Protein AF-A0A972J6G9-F1 (afdb_monomer_lite)

Radius of gyration: 13.71 Å; chains: 1; bounding box: 37×27×34 Å

Foldseek 3Di:
DAEEEEEFQCVLVDPQRQVQVVVVVVVCCVVPVPYDYAYEYCPWDDRDPDTYHHDDLVCVLVHLYYEYGDDDDLPVCQPPPVCVRVCVVVVNDRPDGRSCSVPVCVPDPHDDYYYD

Secondary structure (DSSP, 8-state):
-EEEEEEE-GGG--HHHHHHHHHHHHHHHHH-TTEEEEEEESS-EEETTEEEEEP-GGGGGG-SEEEE---S-HHHHIIIIIHHHHHHHHTT--SS-TTHHHHGGGGS--S-EEE-

Structure (mmCIF, N/CA/C/O backbone):
data_AF-A0A972J6G9-F1
#
_entry.id   AF-A0A972J6G9-F1
#
loop_
_atom_site.group_PDB
_atom_site.id
_atom_site.type_symbol
_atom_site.label_atom_id
_atom_site.label_alt_id
_atom_site.label_comp_id
_atom_site.label_asym_id
_atom_site.label_entity_id
_atom_site.label_seq_id
_atom_site.pdbx_PDB_ins_code
_atom_site.Cartn_x
_atom_site.Cartn_y
_atom_site.Cartn_z
_atom_site.occupancy
_atom_site.B_iso_or_equiv
_atom_site.auth_seq_id
_atom_site.auth_comp_id
_atom_site.auth_asym_id
_atom_site.auth_atom_id
_atom_site.pdbx_PDB_model_num
ATOM 1 N N . MET A 1 1 ? -6.745 3.297 18.775 1.00 74.62 1 MET A N 1
ATOM 2 C CA . MET A 1 1 ? -7.275 3.689 17.451 1.00 74.62 1 MET A CA 1
ATOM 3 C C . MET A 1 1 ? -6.933 2.557 16.510 1.00 74.62 1 MET A C 1
ATOM 5 O O . MET A 1 1 ? -5.810 2.083 16.617 1.00 74.62 1 MET A O 1
ATOM 9 N N . LYS A 1 2 ? -7.883 2.068 15.708 1.00 88.94 2 LYS A N 1
ATOM 10 C CA . LYS A 1 2 ? -7.623 0.909 14.849 1.00 88.94 2 LYS A CA 1
ATOM 11 C C . LYS A 1 2 ? -6.922 1.355 13.564 1.00 88.94 2 LYS A C 1
ATOM 13 O O . LYS A 1 2 ? -7.259 2.423 13.055 1.00 88.94 2 LYS A O 1
ATOM 18 N N . LYS A 1 3 ? -5.954 0.591 13.067 1.00 94.25 3 LYS A N 1
ATOM 19 C CA . LYS A 1 3 ? -5.125 0.939 11.906 1.00 94.25 3 LYS A CA 1
ATOM 20 C C . LYS A 1 3 ? -5.176 -0.160 10.849 1.00 94.25 3 LYS A C 1
ATOM 22 O O . LYS A 1 3 ? -4.968 -1.330 11.159 1.00 94.25 3 LYS A O 1
ATOM 27 N N . LEU A 1 4 ? -5.408 0.226 9.602 1.00 94.44 4 LEU A N 1
ATOM 28 C CA . LEU A 1 4 ? -5.341 -0.642 8.433 1.00 94.44 4 LEU A CA 1
ATOM 29 C C . LEU A 1 4 ? -4.228 -0.143 7.512 1.00 94.44 4 LEU A C 1
ATOM 31 O O . LEU A 1 4 ? -4.232 1.023 7.126 1.00 94.44 4 LEU A O 1
ATOM 35 N N . ALA A 1 5 ? -3.289 -1.023 7.177 1.00 95.00 5 ALA A N 1
ATOM 36 C CA . ALA A 1 5 ? -2.319 -0.763 6.126 1.00 95.00 5 ALA A CA 1
ATOM 37 C C . ALA A 1 5 ? -2.869 -1.278 4.808 1.00 95.00 5 ALA A C 1
ATOM 39 O O . ALA A 1 5 ? -3.397 -2.390 4.720 1.00 95.00 5 ALA A O 1
ATOM 40 N N . MET A 1 6 ? -2.693 -0.470 3.783 1.00 92.88 6 MET A N 1
ATOM 41 C CA . MET A 1 6 ? -3.027 -0.813 2.426 1.00 92.88 6 MET A CA 1
ATOM 42 C C . MET A 1 6 ? -1.768 -0.749 1.575 1.00 92.88 6 MET A C 1
ATOM 44 O O . MET A 1 6 ? -1.166 0.307 1.425 1.00 92.88 6 MET A O 1
ATOM 48 N N . LEU A 1 7 ? -1.387 -1.884 1.018 1.00 91.88 7 LEU A N 1
ATOM 49 C CA . LEU A 1 7 ? -0.234 -2.048 0.153 1.00 91.88 7 LEU A CA 1
ATOM 50 C C . LEU A 1 7 ? -0.660 -1.858 -1.306 1.00 91.88 7 LEU A C 1
ATOM 52 O O . LEU A 1 7 ? -1.742 -2.312 -1.696 1.00 91.88 7 LEU A O 1
ATOM 56 N N . THR A 1 8 ? 0.160 -1.170 -2.099 1.00 89.44 8 THR A N 1
ATOM 57 C CA . THR A 1 8 ? -0.154 -0.852 -3.498 1.00 89.44 8 THR A CA 1
ATOM 58 C C . THR A 1 8 ? 1.088 -0.596 -4.363 1.00 89.44 8 THR A C 1
ATOM 60 O O . THR A 1 8 ? 2.139 -0.213 -3.857 1.00 89.44 8 THR A O 1
ATOM 63 N N . PHE A 1 9 ? 0.923 -0.737 -5.681 1.00 87.62 9 PHE A N 1
ATOM 64 C CA . PHE A 1 9 ? 1.860 -0.323 -6.731 1.00 87.62 9 PHE A CA 1
ATOM 65 C C . PHE A 1 9 ? 1.510 1.039 -7.364 1.00 87.62 9 PHE A C 1
ATOM 67 O O . PHE A 1 9 ? 1.937 1.351 -8.473 1.00 87.62 9 PHE A O 1
ATOM 74 N N . ALA A 1 10 ? 0.719 1.874 -6.682 1.00 89.12 10 ALA A N 1
ATOM 75 C CA . ALA A 1 10 ? 0.290 3.183 -7.190 1.00 89.12 10 ALA A CA 1
ATOM 76 C C . ALA A 1 10 ? 1.446 4.136 -7.546 1.00 89.12 10 ALA A C 1
ATOM 78 O O . ALA A 1 10 ? 1.246 5.113 -8.266 1.00 89.12 10 ALA A O 1
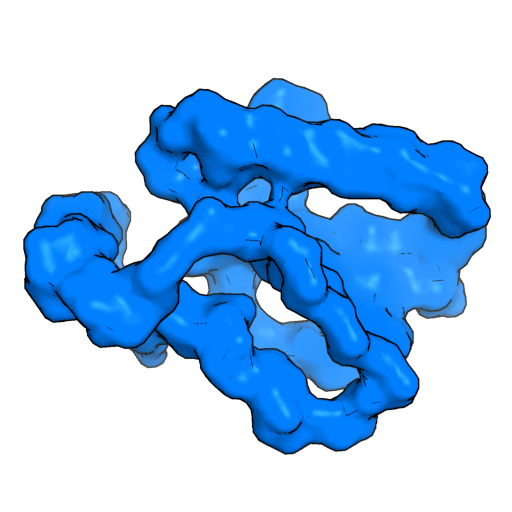ATOM 79 N N . ASP A 1 11 ? 2.655 3.860 -7.060 1.00 89.50 11 ASP A N 1
ATOM 80 C CA . ASP A 1 11 ? 3.869 4.605 -7.372 1.00 89.50 11 ASP A CA 1
ATOM 81 C C . ASP A 1 11 ? 4.412 4.355 -8.790 1.00 89.50 11 ASP A C 1
ATOM 83 O O . ASP A 1 11 ? 5.268 5.110 -9.247 1.00 89.50 11 ASP A O 1
ATOM 87 N N . ILE A 1 12 ? 3.890 3.352 -9.506 1.00 85.06 12 ILE A N 1
ATOM 88 C CA . ILE A 1 12 ? 4.199 3.073 -10.921 1.00 85.06 12 ILE A CA 1
ATOM 89 C C . ILE A 1 12 ? 3.467 4.044 -11.875 1.00 85.06 12 ILE A C 1
ATOM 91 O O . ILE A 1 12 ? 3.791 4.107 -13.060 1.00 85.06 12 ILE A O 1
ATOM 95 N N . ASP A 1 13 ? 2.507 4.832 -11.371 1.00 80.06 13 ASP A N 1
ATOM 96 C CA . ASP A 1 13 ? 1.710 5.803 -12.146 1.00 80.06 13 ASP A CA 1
ATOM 97 C C . ASP A 1 13 ? 0.953 5.172 -13.336 1.00 80.06 13 ASP A C 1
ATOM 99 O O . ASP A 1 13 ? 0.783 5.753 -14.410 1.00 80.06 13 ASP A O 1
ATOM 103 N N . ASN A 1 14 ? 0.474 3.937 -13.152 1.00 84.19 14 ASN A N 1
ATOM 104 C CA . ASN A 1 14 ? -0.491 3.316 -14.052 1.00 84.19 14 ASN A CA 1
ATOM 105 C C . ASN A 1 14 ? -1.925 3.626 -13.593 1.00 84.19 14 ASN A C 1
ATOM 107 O O . ASN A 1 14 ? -2.219 3.694 -12.398 1.00 84.19 14 ASN A O 1
ATOM 111 N N . TYR A 1 15 ? -2.852 3.778 -14.542 1.00 84.19 15 TYR A N 1
ATOM 112 C CA . TYR A 1 15 ? -4.251 4.070 -14.224 1.00 84.19 15 TYR A CA 1
ATOM 113 C C . TYR A 1 15 ? -4.892 3.014 -13.312 1.00 84.19 15 TYR A C 1
ATOM 115 O O . TYR A 1 15 ? -5.576 3.377 -12.362 1.00 84.19 15 TYR A O 1
ATOM 123 N N . GLY A 1 16 ? -4.668 1.720 -13.563 1.00 82.06 16 GLY A N 1
ATOM 124 C CA . GLY A 1 16 ? -5.213 0.651 -12.721 1.00 82.06 16 GLY A CA 1
ATOM 125 C C . GLY A 1 16 ? -4.624 0.694 -11.313 1.00 82.06 16 GLY A C 1
ATOM 126 O O . GLY A 1 16 ? -5.367 0.734 -10.328 1.00 82.06 16 GLY A O 1
ATOM 127 N N . ASP A 1 17 ? -3.297 0.789 -11.237 1.00 83.44 17 ASP A N 1
ATOM 128 C CA . ASP A 1 17 ? -2.551 0.812 -9.978 1.00 83.44 17 ASP A CA 1
ATOM 129 C C . ASP A 1 17 ? -2.817 2.065 -9.143 1.00 83.44 17 ASP A C 1
ATOM 131 O O . ASP A 1 17 ? -2.570 2.055 -7.948 1.00 83.44 17 ASP A O 1
ATOM 135 N N . THR A 1 18 ? -3.357 3.141 -9.716 1.00 88.06 18 THR A N 1
ATOM 136 C CA . THR A 1 18 ? -3.783 4.335 -8.964 1.00 88.06 18 THR A CA 1
ATOM 137 C C . THR A 1 18 ? -5.286 4.330 -8.666 1.00 88.06 18 THR A C 1
ATOM 139 O O . THR A 1 18 ? -5.712 4.718 -7.573 1.00 88.06 18 THR A O 1
ATOM 142 N N . PHE A 1 19 ? -6.113 3.849 -9.599 1.00 87.19 19 PHE A N 1
ATOM 143 C CA . PHE A 1 19 ? -7.571 3.855 -9.480 1.00 87.19 19 PHE A CA 1
ATOM 144 C C . PHE A 1 19 ? -8.093 2.861 -8.441 1.00 87.19 19 PHE A C 1
ATOM 146 O O . PHE A 1 19 ? -8.907 3.244 -7.596 1.00 87.19 19 PHE A O 1
ATOM 153 N N . PHE A 1 20 ? -7.641 1.601 -8.465 1.00 86.38 20 PHE A N 1
ATOM 154 C CA . PHE A 1 20 ? -8.125 0.606 -7.499 1.00 86.38 20 PHE A CA 1
ATOM 155 C C . PHE A 1 20 ? -7.777 0.994 -6.063 1.00 86.38 20 PHE A C 1
ATOM 157 O O . PHE A 1 20 ? -8.665 0.945 -5.204 1.00 86.38 20 PHE A O 1
ATOM 164 N N . PRO A 1 21 ? -6.554 1.482 -5.791 1.00 89.06 21 PRO A N 1
ATOM 165 C CA . PRO A 1 21 ? -6.231 2.003 -4.483 1.00 89.06 21 PRO A CA 1
ATOM 166 C C . PRO A 1 21 ? -7.089 3.168 -4.021 1.00 89.06 21 PRO A C 1
ATOM 168 O O . PRO A 1 21 ? -7.551 3.193 -2.880 1.00 89.06 21 PRO A O 1
ATOM 171 N N . TYR A 1 22 ? -7.342 4.119 -4.915 1.00 90.44 22 TYR A N 1
ATOM 172 C CA . TYR A 1 22 ? -8.205 5.251 -4.619 1.00 90.44 22 TYR A CA 1
ATOM 173 C C . TYR A 1 22 ? -9.614 4.794 -4.218 1.00 90.44 22 TYR A C 1
ATOM 175 O O . TYR A 1 22 ? -10.124 5.193 -3.168 1.00 90.44 22 TYR A O 1
ATOM 183 N N . VAL A 1 23 ? -10.219 3.901 -5.009 1.00 89.44 23 VAL A N 1
ATOM 184 C CA . VAL A 1 23 ? -11.5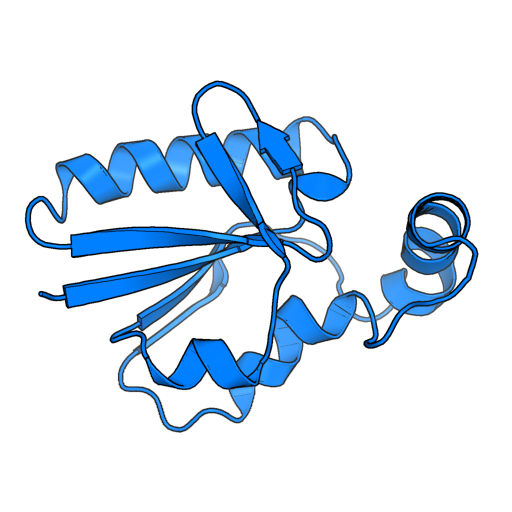49 3.348 -4.718 1.00 89.44 23 VAL A CA 1
ATOM 185 C C . VAL A 1 23 ? -11.550 2.595 -3.389 1.00 89.44 23 VAL A C 1
ATOM 187 O O . VAL A 1 23 ? -12.472 2.773 -2.591 1.00 89.44 23 VAL A O 1
ATOM 190 N N . PHE A 1 24 ? -10.515 1.798 -3.111 1.00 90.69 24 PHE A N 1
ATOM 191 C CA . PHE A 1 24 ? -10.386 1.085 -1.841 1.00 90.69 24 PHE A CA 1
ATOM 192 C C . PHE A 1 24 ? -10.404 2.047 -0.649 1.00 90.69 24 PHE A C 1
ATOM 194 O O . PHE A 1 24 ? -11.204 1.867 0.272 1.00 90.69 24 PHE A O 1
ATOM 201 N N . VAL A 1 25 ? -9.567 3.090 -0.672 1.00 92.12 25 VAL A N 1
ATOM 202 C CA . VAL A 1 25 ? -9.476 4.071 0.421 1.00 92.12 25 VAL A CA 1
ATOM 203 C C . VAL A 1 25 ? -10.825 4.750 0.653 1.00 92.12 25 VAL A C 1
ATOM 205 O O . VAL A 1 25 ? -11.291 4.826 1.793 1.00 92.12 25 VAL A O 1
ATOM 208 N N . GLU A 1 26 ? -11.479 5.209 -0.413 1.00 90.94 26 GLU A N 1
ATOM 209 C CA . GLU A 1 26 ? -12.768 5.898 -0.317 1.00 90.94 26 GLU A CA 1
ATOM 210 C C . GLU A 1 26 ? -13.882 4.987 0.216 1.00 90.94 26 GLU A C 1
ATOM 212 O O . GLU A 1 26 ? -14.700 5.408 1.040 1.00 90.94 26 GLU A O 1
ATOM 217 N N . GLU A 1 27 ? -13.907 3.717 -0.187 1.00 91.19 27 GLU A N 1
ATOM 218 C CA . GLU A 1 27 ? -14.909 2.763 0.286 1.00 91.19 27 GLU A CA 1
ATOM 219 C C . GLU A 1 27 ? -14.645 2.281 1.720 1.00 91.19 27 GLU A C 1
ATOM 221 O O . GLU A 1 27 ? -15.604 2.059 2.475 1.00 91.19 27 GLU A O 1
ATOM 226 N N . MET A 1 28 ? -13.377 2.148 2.123 1.00 91.44 28 MET A N 1
ATOM 227 C CA . MET A 1 28 ? -12.998 1.756 3.483 1.00 91.44 28 MET A CA 1
ATOM 228 C C . MET A 1 28 ? -13.246 2.873 4.491 1.00 91.44 28 MET A C 1
ATOM 230 O O . MET A 1 28 ? -13.798 2.592 5.552 1.00 91.44 28 MET A O 1
ATOM 234 N N . LYS A 1 29 ? -12.969 4.139 4.155 1.00 91.06 29 LYS A N 1
ATOM 235 C CA . LYS A 1 29 ? -13.313 5.287 5.020 1.00 91.06 29 LYS A CA 1
ATOM 236 C C . LYS A 1 29 ? -14.802 5.313 5.382 1.00 91.06 29 LYS A C 1
ATOM 238 O O . LYS A 1 29 ? -15.156 5.599 6.523 1.00 91.06 29 LYS A O 1
ATOM 243 N N . LYS A 1 30 ? -15.680 4.971 4.429 1.00 88.62 30 LYS A N 1
ATOM 244 C CA . LYS A 1 30 ? -17.139 4.904 4.646 1.00 88.62 30 LYS A CA 1
ATOM 245 C C . LYS A 1 30 ? -17.549 3.736 5.548 1.00 88.62 30 LYS A C 1
ATOM 247 O O . LYS A 1 30 ? -18.448 3.884 6.370 1.00 88.62 30 LYS A O 1
ATOM 252 N N . ARG A 1 31 ? -16.922 2.566 5.379 1.00 90.50 31 ARG A N 1
ATOM 253 C CA . ARG A 1 31 ? -17.275 1.325 6.103 1.00 90.50 31 ARG A CA 1
ATOM 254 C C . ARG A 1 31 ? -16.624 1.225 7.477 1.00 90.50 31 ARG A C 1
ATOM 256 O O . ARG A 1 31 ? -17.170 0.571 8.361 1.00 90.50 31 ARG A O 1
ATOM 263 N N . LEU A 1 32 ? -15.473 1.866 7.651 1.00 91.56 32 LEU A N 1
ATOM 264 C CA . LEU A 1 32 ? -14.624 1.780 8.833 1.00 91.56 32 LEU A CA 1
ATOM 265 C C . LEU A 1 32 ? -14.327 3.184 9.398 1.00 91.56 32 LEU A C 1
ATOM 267 O O . LEU A 1 32 ? -13.166 3.570 9.500 1.00 91.56 32 LEU A O 1
ATOM 271 N N . PRO A 1 33 ? -15.343 3.957 9.829 1.00 88.31 33 PRO A N 1
ATOM 272 C CA . PRO A 1 33 ? -15.169 5.357 10.244 1.00 88.31 33 PRO A CA 1
ATOM 273 C C . PRO A 1 33 ? -14.276 5.564 11.484 1.00 88.31 33 PRO A C 1
ATOM 275 O O . PRO A 1 33 ? -13.927 6.693 11.809 1.00 88.31 33 PRO A O 1
ATOM 278 N N . GLY A 1 34 ? -13.917 4.493 12.202 1.00 90.00 34 GLY A N 1
ATOM 279 C CA . GLY A 1 34 ? -12.998 4.522 13.348 1.00 90.00 34 GLY A CA 1
ATOM 280 C C . GLY A 1 34 ? -11.593 3.983 13.057 1.00 90.00 34 GLY A C 1
ATOM 281 O O . GLY A 1 34 ? -10.818 3.802 14.002 1.00 90.00 34 GLY A O 1
ATOM 282 N N . TYR A 1 35 ? -11.294 3.665 11.794 1.00 93.75 35 TYR A N 1
ATOM 283 C CA . TYR A 1 35 ? -9.981 3.197 11.362 1.00 93.75 35 TYR A CA 1
ATOM 284 C C . TYR A 1 35 ? -9.182 4.326 10.715 1.00 93.75 35 TYR A C 1
ATOM 286 O O . TYR A 1 35 ? -9.706 5.093 9.909 1.00 93.75 35 TYR A O 1
ATOM 294 N N . THR A 1 36 ? -7.890 4.363 11.019 1.00 94.38 36 THR A N 1
ATOM 295 C CA . THR A 1 36 ? -6.897 5.036 10.180 1.00 94.38 36 THR A CA 1
ATOM 296 C C . THR A 1 36 ? -6.495 4.085 9.060 1.00 94.38 36 THR A C 1
ATOM 298 O O . THR A 1 36 ? -6.272 2.901 9.318 1.00 94.38 36 THR A O 1
ATOM 301 N N . ILE A 1 37 ? -6.429 4.592 7.831 1.00 94.56 37 ILE A N 1
ATOM 302 C CA . ILE A 1 37 ? -6.022 3.829 6.650 1.00 94.56 37 ILE A CA 1
ATOM 303 C C . ILE A 1 37 ? -4.752 4.480 6.118 1.00 94.56 37 ILE A C 1
ATOM 305 O O . ILE A 1 37 ? -4.825 5.589 5.588 1.00 94.56 37 ILE A O 1
ATOM 309 N N . ASP A 1 38 ? -3.628 3.787 6.260 1.00 95.38 38 ASP A N 1
ATOM 310 C CA . ASP A 1 38 ? -2.345 4.231 5.719 1.00 95.38 38 ASP A CA 1
ATOM 311 C C . ASP A 1 38 ? -2.090 3.494 4.406 1.00 95.38 38 ASP A C 1
ATOM 313 O O . ASP A 1 38 ? -2.247 2.272 4.327 1.00 95.38 38 ASP A O 1
ATOM 317 N N . VAL A 1 39 ? -1.709 4.240 3.370 1.00 94.88 39 VAL A N 1
ATOM 318 C CA . VAL A 1 39 ? -1.385 3.680 2.057 1.00 94.88 39 VAL A CA 1
ATOM 319 C C . VAL A 1 39 ? 0.124 3.608 1.915 1.00 94.88 39 VAL A C 1
ATOM 321 O O . VAL A 1 39 ? 0.809 4.618 2.055 1.00 94.88 39 VAL A O 1
ATOM 324 N N . LEU A 1 40 ? 0.632 2.418 1.625 1.00 94.19 40 LEU A N 1
ATOM 325 C CA . LEU A 1 40 ? 2.050 2.116 1.520 1.00 94.19 40 LEU A CA 1
ATOM 326 C C . LEU A 1 40 ? 2.362 1.624 0.105 1.00 94.19 40 LEU A C 1
ATOM 328 O O . LEU A 1 40 ? 1.677 0.739 -0.409 1.00 94.19 40 LEU A O 1
ATOM 332 N N . ALA A 1 41 ? 3.405 2.181 -0.501 1.00 92.00 41 ALA A N 1
ATOM 333 C CA . ALA A 1 41 ? 3.896 1.801 -1.826 1.00 92.00 41 ALA A CA 1
ATOM 334 C C . ALA A 1 41 ? 5.424 1.656 -1.822 1.00 92.00 41 ALA A C 1
ATOM 336 O O . ALA A 1 41 ? 6.082 2.046 -0.856 1.00 92.00 41 ALA A O 1
ATOM 337 N N . ASN A 1 42 ? 6.018 1.111 -2.887 1.00 88.94 42 ASN A N 1
ATOM 338 C CA . ASN A 1 42 ? 7.474 0.914 -2.945 1.00 88.94 42 ASN A CA 1
ATOM 339 C C . ASN A 1 42 ? 8.242 2.246 -2.839 1.00 88.94 42 ASN A C 1
ATOM 341 O O . ASN A 1 42 ? 9.317 2.302 -2.237 1.00 88.94 42 ASN A O 1
ATOM 345 N N . GLN A 1 43 ? 7.670 3.332 -3.356 1.00 90.75 43 GLN A N 1
ATOM 346 C CA . GLN A 1 43 ? 8.114 4.711 -3.174 1.00 90.75 43 GLN A CA 1
ATOM 347 C C . GLN A 1 43 ? 6.973 5.593 -2.660 1.00 90.75 43 GLN A C 1
ATOM 349 O O . GLN A 1 43 ? 5.800 5.340 -2.919 1.00 90.75 43 GLN A O 1
ATOM 354 N N . ALA A 1 44 ? 7.322 6.667 -1.945 1.00 94.56 44 ALA A N 1
ATOM 355 C CA . ALA A 1 44 ? 6.337 7.674 -1.564 1.00 94.56 44 ALA A CA 1
ATOM 356 C C . ALA A 1 44 ? 5.759 8.339 -2.823 1.00 94.56 44 ALA A C 1
ATOM 358 O O . ALA A 1 44 ? 6.503 8.735 -3.723 1.00 94.56 44 ALA A O 1
ATOM 359 N N . CYS A 1 45 ? 4.438 8.473 -2.875 1.00 93.75 45 CYS A N 1
ATOM 360 C CA . CYS A 1 45 ? 3.728 8.958 -4.052 1.00 93.75 45 CYS A CA 1
ATOM 361 C C . CYS A 1 45 ? 2.472 9.753 -3.676 1.00 93.75 45 CYS A C 1
ATOM 363 O O . CYS A 1 45 ? 2.094 9.859 -2.508 1.00 93.75 45 CYS A O 1
ATOM 365 N N . ASN A 1 46 ? 1.813 10.323 -4.684 1.00 93.69 46 ASN A N 1
ATOM 366 C CA . ASN A 1 46 ? 0.465 10.860 -4.548 1.00 93.69 46 ASN A CA 1
ATOM 367 C C . ASN A 1 46 ? -0.367 10.411 -5.745 1.00 93.69 46 ASN A C 1
ATOM 369 O O . ASN A 1 46 ? 0.102 10.492 -6.878 1.00 93.69 46 ASN A O 1
ATOM 373 N N . PHE A 1 47 ? -1.610 10.011 -5.498 1.00 86.75 47 PHE A N 1
ATOM 374 C CA . PHE A 1 47 ? -2.588 9.737 -6.545 1.00 86.75 47 PHE A CA 1
ATOM 375 C C . PHE A 1 47 ? -3.936 10.351 -6.154 1.00 86.75 47 PHE A C 1
ATOM 377 O O . PHE A 1 47 ? -4.574 9.987 -5.163 1.00 86.75 47 PHE A O 1
ATOM 384 N N . GLY A 1 48 ? -4.358 11.364 -6.915 1.00 86.25 48 GLY A N 1
ATOM 385 C CA . GLY A 1 48 ? -5.513 12.185 -6.552 1.00 86.25 48 GLY A CA 1
ATOM 386 C C . GLY A 1 48 ? -5.336 12.835 -5.165 1.00 86.25 48 GLY A C 1
ATOM 387 O O . GLY A 1 48 ? -4.308 13.468 -4.929 1.00 86.25 48 GLY A O 1
ATOM 388 N N . PRO A 1 49 ? -6.316 12.715 -4.246 1.00 89.38 49 PRO A N 1
ATOM 389 C CA . PRO A 1 49 ? -6.223 13.252 -2.887 1.00 89.38 49 PRO A CA 1
ATOM 390 C C . PRO A 1 49 ? -5.534 12.301 -1.890 1.00 89.38 49 PRO A C 1
ATOM 392 O O . PRO A 1 49 ? -5.545 12.577 -0.690 1.00 89.38 49 PRO A O 1
ATOM 395 N N . VAL A 1 50 ? -5.015 11.156 -2.346 1.00 92.06 50 VAL A N 1
ATOM 396 C CA . VAL A 1 50 ? -4.398 10.138 -1.489 1.00 92.06 50 VAL A CA 1
ATOM 397 C C . VAL A 1 50 ? -2.880 10.261 -1.555 1.00 92.06 50 VAL A C 1
ATOM 399 O O . VAL A 1 50 ? -2.293 10.293 -2.637 1.00 92.06 50 VAL A O 1
ATOM 402 N N . THR A 1 51 ? -2.252 10.300 -0.383 1.00 95.19 51 THR A N 1
ATOM 403 C CA . THR A 1 51 ? -0.797 10.256 -0.227 1.00 95.19 51 THR A CA 1
ATOM 404 C C . THR A 1 51 ? -0.380 8.850 0.187 1.00 95.19 51 THR A C 1
ATOM 406 O O . THR A 1 51 ? -0.988 8.266 1.085 1.00 95.19 51 THR A O 1
ATOM 409 N N . CYS A 1 52 ? 0.647 8.322 -0.477 1.00 93.44 52 CYS A N 1
ATOM 410 C CA . CYS A 1 52 ? 1.284 7.049 -0.159 1.00 93.44 52 CYS A CA 1
ATOM 411 C C . CYS A 1 52 ? 2.609 7.305 0.552 1.00 93.44 52 CYS A C 1
ATOM 413 O O . CYS A 1 52 ? 3.432 8.099 0.086 1.00 93.44 52 CYS A O 1
ATOM 415 N N . GLU A 1 53 ? 2.844 6.583 1.638 1.00 95.50 53 GLU A N 1
ATOM 416 C CA . GLU A 1 53 ? 4.140 6.539 2.304 1.00 95.50 53 GLU A CA 1
ATOM 417 C C . GLU A 1 53 ? 5.006 5.416 1.721 1.00 95.50 53 GLU A C 1
ATOM 419 O O . GLU A 1 53 ? 4.504 4.430 1.172 1.00 95.50 53 GLU A O 1
ATOM 424 N N . LYS A 1 54 ? 6.332 5.557 1.843 1.00 93.88 54 LYS A N 1
ATOM 425 C CA . LYS A 1 54 ? 7.255 4.489 1.448 1.00 93.88 54 LYS A CA 1
ATOM 426 C C . LYS A 1 54 ? 7.040 3.279 2.361 1.00 93.88 54 LYS A C 1
ATOM 428 O O . LYS A 1 54 ? 7.016 3.392 3.587 1.00 93.88 54 LYS A O 1
ATOM 433 N N . TYR A 1 55 ? 6.926 2.114 1.746 1.00 91.44 55 TYR A N 1
ATOM 434 C CA . TYR A 1 55 ? 6.844 0.836 2.418 1.00 91.44 55 TYR A CA 1
ATOM 435 C C . TYR A 1 55 ? 8.111 0.561 3.244 1.00 91.44 55 TYR A C 1
ATOM 437 O O . TYR A 1 55 ? 9.240 0.696 2.770 1.00 91.44 55 TYR A O 1
ATOM 445 N N . ASN A 1 56 ? 7.897 0.151 4.492 1.00 88.50 56 ASN A N 1
ATOM 446 C CA . ASN A 1 56 ? 8.889 -0.392 5.405 1.00 88.50 56 ASN A CA 1
ATOM 447 C C . ASN A 1 56 ? 8.268 -1.598 6.126 1.00 88.50 56 ASN A C 1
ATOM 449 O O . ASN A 1 56 ? 7.224 -1.467 6.763 1.00 88.50 56 ASN A O 1
ATOM 453 N N . LEU A 1 57 ? 8.919 -2.759 6.061 1.00 86.69 57 LEU A N 1
ATOM 454 C CA . LEU A 1 57 ? 8.438 -3.994 6.685 1.00 86.69 57 LEU A CA 1
ATOM 455 C C . LEU A 1 57 ? 8.202 -3.844 8.194 1.00 86.69 57 LEU A C 1
ATOM 457 O O . LEU A 1 57 ? 7.184 -4.304 8.710 1.00 86.69 57 LEU A O 1
ATOM 461 N N . GLU A 1 58 ? 9.110 -3.172 8.906 1.00 88.06 58 GLU A N 1
ATOM 462 C CA . GLU A 1 58 ? 9.035 -3.033 10.367 1.00 88.06 58 GLU A CA 1
ATOM 463 C C . GLU A 1 58 ? 7.738 -2.345 10.807 1.00 88.06 58 GLU A C 1
ATOM 465 O O . GLU A 1 58 ? 7.143 -2.688 11.835 1.00 88.06 58 GLU A O 1
ATOM 470 N N . GLN A 1 59 ? 7.251 -1.418 9.977 1.00 89.06 59 GLN A N 1
ATOM 471 C CA . GLN A 1 59 ? 6.058 -0.638 10.260 1.00 89.06 59 GLN A CA 1
ATOM 472 C C . GLN A 1 59 ? 4.776 -1.466 10.141 1.00 89.06 59 GLN A C 1
ATOM 474 O O . GLN A 1 59 ? 3.770 -1.073 10.722 1.00 89.06 59 GLN A O 1
ATOM 479 N N . LEU A 1 60 ? 4.783 -2.616 9.452 1.00 87.19 60 LEU A N 1
ATOM 480 C CA . LEU A 1 60 ? 3.580 -3.440 9.283 1.00 87.19 60 LEU A CA 1
ATOM 481 C C . LEU A 1 60 ? 3.064 -4.033 10.602 1.00 87.19 60 LEU A C 1
ATOM 483 O O . LEU A 1 60 ? 1.871 -4.293 10.745 1.00 87.19 60 LEU A O 1
ATOM 487 N N . THR A 1 61 ? 3.942 -4.198 11.591 1.00 87.94 61 THR A N 1
ATOM 488 C CA . THR A 1 61 ? 3.590 -4.754 12.908 1.00 87.94 61 THR A CA 1
ATOM 489 C C . THR A 1 61 ? 2.673 -3.847 13.736 1.00 87.94 61 THR A C 1
ATOM 491 O O . THR A 1 61 ? 2.088 -4.302 14.717 1.00 87.94 61 THR A O 1
ATOM 494 N N . GLN A 1 62 ? 2.512 -2.576 13.346 1.00 90.38 62 GLN A N 1
ATOM 495 C CA . GLN A 1 62 ? 1.668 -1.611 14.058 1.00 90.38 62 GLN A CA 1
ATOM 496 C C . GLN A 1 62 ? 0.188 -1.635 13.629 1.00 90.38 62 GLN A C 1
ATOM 498 O O . GLN A 1 62 ? -0.620 -0.907 14.213 1.00 90.38 62 GLN A O 1
ATOM 503 N N . TYR A 1 63 ? -0.155 -2.386 12.578 1.00 93.38 63 TYR A N 1
ATOM 504 C CA . TYR A 1 63 ? -1.492 -2.401 11.986 1.00 93.38 63 TYR A CA 1
ATOM 505 C C . TYR A 1 63 ? -2.326 -3.579 12.491 1.00 93.38 63 TYR A C 1
ATOM 507 O O . TYR A 1 63 ? -1.818 -4.674 12.713 1.00 93.38 63 TYR A O 1
ATOM 515 N N . ASP A 1 64 ? -3.637 -3.367 12.619 1.00 92.06 64 ASP A N 1
ATOM 516 C CA . ASP A 1 64 ? -4.593 -4.424 12.970 1.00 92.06 64 ASP A CA 1
ATOM 517 C C . ASP A 1 64 ? -4.906 -5.337 11.773 1.00 92.06 64 ASP A C 1
ATOM 519 O O . ASP A 1 64 ? -5.321 -6.484 11.945 1.00 92.06 64 ASP A O 1
ATOM 523 N N . ALA A 1 65 ? -4.743 -4.811 10.557 1.00 89.56 65 ALA A N 1
ATOM 524 C CA . ALA A 1 65 ? -4.941 -5.522 9.303 1.00 89.56 65 ALA A CA 1
ATOM 525 C C . ALA A 1 65 ? -4.037 -4.943 8.210 1.00 89.56 65 ALA A C 1
ATOM 527 O O . ALA A 1 65 ? -3.806 -3.732 8.159 1.00 89.56 65 ALA A O 1
ATOM 528 N N . VAL A 1 66 ? -3.579 -5.819 7.319 1.00 90.00 66 VAL A N 1
ATOM 529 C CA . VAL A 1 66 ? -2.831 -5.460 6.112 1.00 90.00 66 VAL A CA 1
ATOM 530 C C . VAL A 1 66 ? -3.606 -5.987 4.910 1.00 90.00 66 VAL A C 1
ATOM 532 O O . VAL A 1 66 ? -4.018 -7.150 4.889 1.00 90.00 66 VAL A O 1
ATOM 535 N N . VAL A 1 67 ? -3.833 -5.119 3.930 1.00 87.88 67 VAL A N 1
ATOM 536 C CA . VAL A 1 67 ? -4.539 -5.442 2.688 1.00 87.88 67 VAL A CA 1
ATOM 537 C C . VAL A 1 67 ? -3.665 -5.049 1.513 1.00 87.88 67 VAL A C 1
ATOM 539 O O . VAL A 1 67 ? -3.173 -3.931 1.479 1.00 87.88 67 VAL A O 1
ATOM 542 N N . LEU A 1 68 ? -3.507 -5.932 0.535 1.00 83.44 68 LEU A N 1
ATOM 543 C CA . LEU A 1 68 ? -2.929 -5.583 -0.760 1.00 83.44 68 LEU A CA 1
ATOM 544 C C . LEU A 1 68 ? -4.071 -5.288 -1.736 1.00 83.44 68 LEU A C 1
ATOM 546 O O . LEU A 1 68 ? -4.932 -6.144 -1.946 1.00 83.44 68 LEU A O 1
ATOM 550 N N . ALA A 1 69 ? -4.100 -4.077 -2.292 1.00 71.81 69 ALA A N 1
ATOM 551 C CA . ALA A 1 69 ? -5.124 -3.663 -3.247 1.00 71.81 69 ALA A CA 1
ATOM 552 C C . ALA A 1 69 ? -4.546 -3.625 -4.667 1.00 71.81 69 ALA A C 1
ATOM 554 O O . ALA A 1 69 ? -3.764 -2.730 -4.987 1.00 71.81 69 ALA A O 1
ATOM 555 N N . GLY A 1 70 ? -4.964 -4.576 -5.509 1.00 67.62 70 GLY A N 1
ATOM 556 C CA . GLY A 1 70 ? -4.554 -4.690 -6.909 1.00 67.62 70 GLY A CA 1
ATOM 557 C C . GLY A 1 70 ? -4.117 -6.110 -7.280 1.00 67.62 70 GLY A C 1
ATOM 558 O O . GLY A 1 70 ? -3.780 -6.927 -6.421 1.00 67.62 70 GLY A O 1
ATOM 559 N N . GLY A 1 71 ? -4.063 -6.390 -8.583 1.00 62.41 71 GLY A N 1
ATOM 560 C CA . GLY A 1 71 ? -3.623 -7.683 -9.094 1.00 62.41 71 GLY A CA 1
ATOM 561 C C . GLY A 1 71 ? -3.047 -7.596 -10.504 1.00 62.41 71 GLY A C 1
ATOM 562 O O . GLY A 1 71 ? -3.748 -7.171 -11.413 1.00 62.41 71 GLY A O 1
ATOM 563 N N . GLU A 1 72 ? -1.787 -8.013 -10.679 1.00 54.19 72 GLU A N 1
ATOM 564 C CA . GLU A 1 72 ? -1.421 -9.219 -11.444 1.00 54.19 72 GLU A CA 1
ATOM 565 C C . GLU A 1 72 ? 0.089 -9.561 -11.331 1.00 54.19 72 GLU A C 1
ATOM 567 O O . GLU A 1 72 ? 0.932 -8.694 -11.130 1.00 54.19 72 GLU A O 1
ATOM 572 N N . VAL A 1 73 ? 0.391 -10.864 -11.445 1.00 54.28 73 VAL A N 1
ATOM 573 C CA . VAL A 1 73 ? 1.679 -11.554 -11.722 1.00 54.28 73 VAL A CA 1
ATOM 574 C C . VAL A 1 73 ? 2.959 -11.000 -11.071 1.00 54.28 73 VAL A C 1
ATOM 576 O O . VAL A 1 73 ? 3.927 -10.616 -11.714 1.00 54.28 73 VAL A O 1
ATOM 579 N N . VAL A 1 74 ? 3.022 -11.079 -9.752 1.00 56.06 74 VAL A N 1
ATOM 580 C CA . VAL A 1 74 ? 4.111 -10.511 -8.945 1.00 56.06 74 VAL A CA 1
ATOM 581 C C . VAL A 1 74 ? 5.463 -11.238 -9.121 1.00 56.06 74 VAL A C 1
ATOM 583 O O . VAL A 1 74 ? 6.520 -10.642 -8.944 1.00 56.06 74 VAL A O 1
ATOM 586 N N . HIS A 1 75 ? 5.464 -12.517 -9.514 1.00 50.72 75 HIS A N 1
ATOM 587 C CA . HIS A 1 75 ? 6.687 -13.335 -9.544 1.00 50.72 75 HIS A CA 1
ATOM 588 C C . HIS A 1 75 ? 7.546 -13.167 -10.812 1.00 50.72 75 HIS A C 1
ATOM 590 O O . HIS A 1 75 ? 8.769 -13.155 -10.712 1.00 50.72 75 HIS A O 1
ATOM 596 N N . ASP A 1 76 ? 6.936 -13.028 -11.996 1.00 52.31 76 ASP A N 1
ATOM 597 C CA . ASP A 1 76 ? 7.679 -12.884 -13.267 1.00 52.31 76 ASP A CA 1
ATOM 598 C C . ASP A 1 76 ? 8.085 -11.427 -13.553 1.00 52.31 76 ASP A C 1
ATOM 600 O O . ASP A 1 76 ? 8.928 -11.151 -14.413 1.00 52.31 76 ASP A O 1
ATOM 604 N N . PHE A 1 77 ? 7.501 -10.475 -12.821 1.00 62.31 77 PHE A N 1
ATOM 605 C CA . PHE A 1 77 ? 7.657 -9.052 -13.092 1.00 62.31 77 PHE A CA 1
ATOM 606 C C . PHE A 1 77 ? 8.863 -8.430 -12.398 1.00 62.31 77 PHE A C 1
ATOM 608 O O . PHE A 1 77 ? 9.412 -7.486 -12.962 1.00 62.31 77 PHE A O 1
ATOM 615 N N . ASP A 1 78 ? 9.339 -8.963 -11.266 1.00 63.50 78 ASP A N 1
ATOM 616 C CA . ASP A 1 78 ? 10.506 -8.418 -10.555 1.00 63.50 78 ASP A CA 1
ATOM 617 C C . ASP A 1 78 ? 11.695 -8.209 -11.496 1.00 63.50 78 ASP A C 1
ATOM 619 O O . ASP A 1 78 ? 12.230 -7.108 -11.588 1.00 63.50 78 ASP A O 1
ATOM 623 N N . VAL A 1 79 ? 12.073 -9.246 -12.248 1.00 62.41 79 VAL A N 1
ATOM 624 C CA . VAL A 1 79 ? 13.256 -9.210 -13.118 1.00 62.41 79 VAL A CA 1
ATOM 625 C C . VAL A 1 79 ? 12.934 -8.629 -14.497 1.00 62.41 79 VAL A C 1
ATOM 627 O O . VAL A 1 79 ? 13.728 -7.855 -15.031 1.00 62.41 79 VAL A O 1
ATOM 630 N N . GLY A 1 80 ? 11.792 -8.999 -15.086 1.00 61.41 80 GLY A N 1
ATOM 631 C CA . GLY A 1 80 ? 11.472 -8.687 -16.483 1.00 61.41 80 GLY A CA 1
ATOM 632 C C . GLY A 1 80 ? 10.843 -7.314 -16.724 1.00 61.41 80 GLY A C 1
ATOM 633 O O . GLY A 1 80 ? 10.957 -6.788 -17.829 1.00 61.41 80 GLY A O 1
ATOM 634 N N . VAL A 1 81 ? 10.184 -6.727 -15.718 1.00 68.88 81 VAL A N 1
ATOM 635 C CA . VAL A 1 81 ? 9.345 -5.531 -15.901 1.00 68.88 81 VAL A CA 1
ATOM 636 C C . VAL A 1 81 ? 9.637 -4.478 -14.835 1.00 68.88 81 VAL A C 1
ATOM 638 O O . VAL A 1 81 ? 10.061 -3.369 -15.158 1.00 68.88 81 VAL A O 1
ATOM 641 N N . TRP A 1 82 ? 9.486 -4.819 -13.561 1.00 72.06 82 TRP A N 1
ATOM 642 C CA . TRP A 1 82 ? 9.587 -3.888 -12.445 1.00 72.06 82 TRP A CA 1
ATOM 643 C C . TRP A 1 82 ? 11.002 -3.380 -12.210 1.00 72.06 82 TRP A C 1
ATOM 645 O O . TRP A 1 82 ? 11.157 -2.182 -11.994 1.00 72.06 82 TRP A O 1
ATOM 655 N N . ASN A 1 83 ? 12.045 -4.205 -12.351 1.00 73.19 83 ASN A N 1
ATOM 656 C CA . ASN A 1 83 ? 13.416 -3.693 -12.263 1.00 73.19 83 ASN A CA 1
ATOM 657 C C . ASN A 1 83 ? 13.669 -2.589 -13.309 1.00 73.19 83 ASN A C 1
ATOM 659 O O . ASN A 1 83 ? 14.264 -1.567 -12.995 1.00 73.19 83 ASN A O 1
ATOM 663 N N . SER A 1 84 ? 13.132 -2.718 -14.528 1.00 75.75 84 SER A N 1
ATOM 664 C CA . SER A 1 84 ? 13.299 -1.689 -15.569 1.00 75.75 84 SER A CA 1
ATOM 665 C C . SER A 1 84 ? 12.590 -0.362 -15.253 1.00 75.75 84 SER A C 1
ATOM 667 O O . SER A 1 84 ? 13.051 0.694 -15.684 1.00 75.75 84 SER A O 1
ATOM 669 N N . ILE A 1 85 ? 11.509 -0.412 -14.469 1.00 74.25 85 ILE A N 1
ATOM 670 C CA . ILE A 1 85 ? 10.721 0.751 -14.040 1.00 74.25 85 ILE A CA 1
ATOM 671 C C . ILE A 1 85 ? 11.356 1.397 -12.804 1.00 74.25 85 ILE A C 1
ATOM 673 O O . ILE A 1 85 ? 11.600 2.602 -12.778 1.00 74.25 85 ILE A O 1
ATOM 677 N N . TYR A 1 86 ? 11.672 0.592 -11.790 1.00 75.69 86 TYR A N 1
ATOM 678 C CA . TYR A 1 86 ? 12.142 1.083 -10.500 1.00 75.69 86 TYR A CA 1
ATOM 679 C C . TYR A 1 86 ? 13.626 1.444 -10.493 1.00 75.69 86 TYR A C 1
ATOM 681 O O . TYR A 1 86 ? 14.006 2.381 -9.795 1.00 75.69 86 TYR A O 1
ATOM 689 N N . TYR A 1 87 ? 14.473 0.772 -11.276 1.00 78.31 87 TYR A N 1
ATOM 690 C CA . TYR A 1 87 ? 15.915 1.040 -11.291 1.00 78.31 87 TYR A CA 1
ATOM 691 C C . TYR A 1 87 ? 16.256 2.499 -11.661 1.00 78.31 87 TYR A C 1
ATOM 693 O O . TYR A 1 87 ? 17.047 3.119 -10.944 1.00 78.31 87 TYR A O 1
ATOM 701 N N . PRO A 1 88 ? 15.646 3.119 -12.695 1.00 77.75 88 PRO A N 1
ATOM 702 C CA . PRO A 1 88 ? 15.805 4.551 -12.948 1.00 77.75 88 PRO A CA 1
ATOM 703 C C . PRO A 1 88 ? 15.267 5.437 -11.814 1.00 77.75 88 PRO A C 1
ATOM 705 O O . PRO A 1 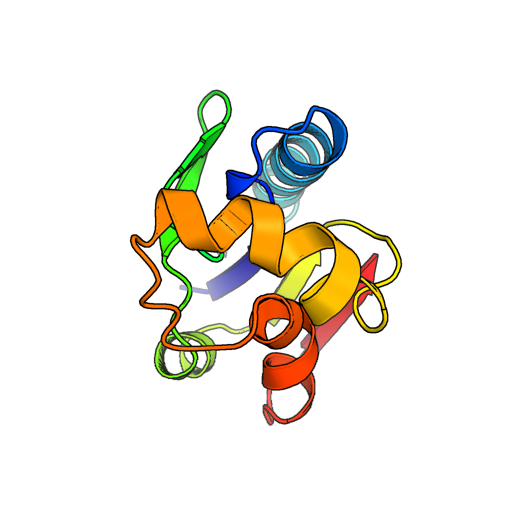88 ? 15.906 6.433 -11.470 1.00 7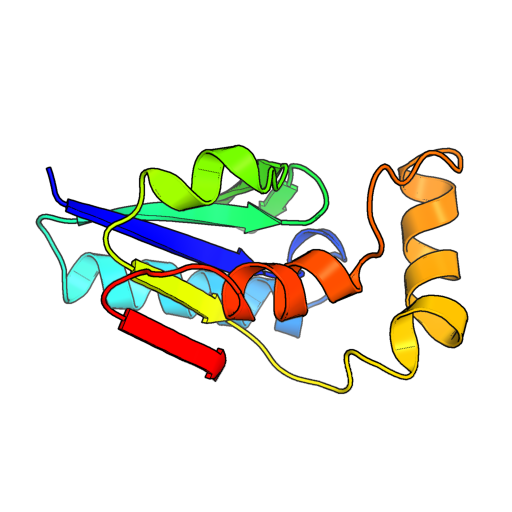7.75 88 PRO A O 1
ATOM 708 N N . MET A 1 89 ? 14.121 5.080 -11.220 1.00 77.25 89 MET A N 1
ATOM 709 C CA . MET A 1 89 ? 13.462 5.870 -10.168 1.00 77.25 89 MET A CA 1
ATOM 710 C C . MET A 1 89 ? 14.268 5.895 -8.865 1.00 77.25 89 MET A C 1
ATOM 712 O O . MET A 1 89 ? 14.362 6.932 -8.209 1.00 77.25 89 MET A O 1
ATOM 716 N N . THR A 1 90 ? 14.898 4.775 -8.510 1.00 76.38 90 THR A N 1
ATOM 717 C CA . THR A 1 90 ? 15.690 4.617 -7.281 1.00 76.38 90 THR A CA 1
ATOM 718 C C . THR A 1 90 ? 17.186 4.842 -7.487 1.00 76.38 90 THR A C 1
ATOM 720 O O . THR A 1 90 ? 17.966 4.731 -6.540 1.00 76.38 90 THR A O 1
ATOM 723 N N . LYS A 1 91 ? 17.614 5.162 -8.718 1.00 75.44 91 LYS A N 1
ATOM 724 C CA . LYS A 1 91 ? 19.030 5.242 -9.122 1.00 75.44 91 LYS A CA 1
ATOM 725 C C . LYS A 1 91 ? 19.802 3.945 -8.836 1.00 75.44 91 LYS A C 1
ATOM 727 O O . LYS A 1 91 ? 20.983 3.988 -8.497 1.00 75.44 91 LYS A O 1
ATOM 732 N N . GLY A 1 92 ? 19.124 2.807 -8.964 1.00 70.31 92 GLY A N 1
ATOM 733 C CA . GLY A 1 92 ? 19.680 1.473 -8.746 1.00 70.31 92 GLY A CA 1
ATOM 734 C C . GLY A 1 92 ? 19.733 1.006 -7.289 1.00 70.31 92 GLY A C 1
ATOM 735 O O . GLY A 1 92 ? 20.226 -0.090 -7.044 1.00 70.31 92 GLY A O 1
ATOM 736 N N . ASN A 1 93 ? 19.211 1.782 -6.334 1.00 66.31 93 ASN A N 1
ATOM 737 C CA . ASN A 1 93 ? 19.178 1.407 -4.918 1.00 66.31 93 ASN A CA 1
ATOM 738 C C . ASN A 1 93 ? 17.766 0.986 -4.499 1.00 66.31 93 ASN A C 1
ATOM 740 O O . ASN A 1 93 ? 16.998 1.775 -3.947 1.00 66.31 93 ASN A O 1
ATOM 744 N N . LEU A 1 94 ? 17.425 -0.267 -4.783 1.00 70.38 94 LEU A N 1
ATOM 745 C CA . LEU A 1 94 ? 16.261 -0.923 -4.198 1.00 70.38 94 LEU A CA 1
ATOM 746 C C . LEU A 1 94 ? 16.709 -1.682 -2.944 1.00 70.38 94 LEU A C 1
ATOM 748 O O . LEU A 1 94 ? 17.480 -2.632 -3.040 1.00 70.38 94 LEU A O 1
ATOM 752 N N . ASP A 1 95 ? 16.230 -1.253 -1.775 1.00 69.38 95 ASP A N 1
ATOM 753 C CA . ASP A 1 95 ? 16.498 -1.921 -0.491 1.00 69.38 95 ASP A CA 1
ATOM 754 C C . ASP A 1 95 ? 15.759 -3.278 -0.373 1.00 69.38 95 ASP A C 1
ATOM 756 O O . ASP A 1 95 ? 16.018 -4.048 0.549 1.00 69.38 95 ASP A O 1
ATOM 760 N N . PHE A 1 96 ? 14.821 -3.549 -1.287 1.00 70.38 96 PHE A N 1
ATOM 761 C CA . PHE A 1 96 ? 13.920 -4.704 -1.326 1.00 70.38 96 PHE A CA 1
ATOM 762 C C . PHE A 1 96 ? 13.487 -5.006 -2.771 1.00 70.38 96 PHE A C 1
ATOM 764 O O . PHE A 1 96 ? 13.522 -4.119 -3.630 1.00 70.38 96 PHE A O 1
ATOM 771 N N . ALA A 1 97 ? 13.070 -6.243 -3.051 1.00 72.94 97 ALA A N 1
ATOM 772 C CA . ALA A 1 97 ? 12.477 -6.587 -4.344 1.00 72.94 97 ALA A CA 1
ATOM 773 C C . ALA A 1 97 ? 11.075 -5.954 -4.452 1.00 72.94 97 ALA A C 1
ATOM 775 O O . ALA A 1 97 ? 10.355 -5.932 -3.457 1.00 72.94 97 ALA A O 1
ATOM 776 N N . PRO A 1 98 ? 10.637 -5.430 -5.611 1.00 73.38 98 PRO A N 1
ATOM 777 C CA . PRO A 1 98 ? 9.292 -4.862 -5.742 1.00 73.38 98 PRO A CA 1
ATOM 778 C C . PRO A 1 98 ? 8.167 -5.821 -5.327 1.00 73.38 98 PRO A C 1
ATOM 780 O O . PRO A 1 98 ? 7.160 -5.369 -4.786 1.00 73.38 98 PRO A O 1
ATOM 783 N N . SER A 1 99 ? 8.351 -7.131 -5.509 1.00 75.06 99 SER A N 1
ATOM 784 C CA . SER A 1 99 ? 7.443 -8.174 -5.021 1.00 75.06 99 SER A CA 1
ATOM 785 C C . SER A 1 99 ? 7.366 -8.324 -3.498 1.00 75.06 99 SER A C 1
ATOM 787 O O . SER A 1 99 ? 6.399 -8.896 -2.989 1.00 75.06 99 SER A O 1
ATOM 789 N N . ASP A 1 100 ? 8.323 -7.784 -2.744 1.00 75.19 100 ASP A N 1
ATOM 790 C CA . ASP A 1 100 ? 8.361 -7.876 -1.281 1.00 75.19 100 ASP A CA 1
ATOM 791 C C . ASP A 1 100 ? 7.149 -7.194 -0.637 1.00 75.19 100 ASP A C 1
ATOM 793 O O . ASP A 1 100 ? 6.679 -7.631 0.416 1.00 75.19 100 ASP A O 1
ATOM 797 N N . ILE A 1 101 ? 6.577 -6.176 -1.291 1.00 71.94 101 ILE A N 1
ATOM 798 C CA . ILE A 1 101 ? 5.318 -5.549 -0.865 1.00 71.94 101 ILE A CA 1
ATOM 799 C C . ILE A 1 101 ? 4.134 -6.535 -0.905 1.00 71.94 101 ILE A C 1
ATOM 801 O O . ILE A 1 101 ? 3.125 -6.334 -0.236 1.00 71.94 101 ILE A O 1
ATOM 805 N N . VAL A 1 102 ? 4.258 -7.638 -1.644 1.00 69.56 102 VAL A N 1
ATOM 806 C CA . VAL A 1 102 ? 3.239 -8.688 -1.780 1.00 69.56 102 VAL A CA 1
ATOM 807 C C . VAL A 1 102 ? 3.584 -9.950 -1.002 1.00 69.56 102 VAL A C 1
ATOM 809 O O . VAL A 1 102 ? 2.675 -10.660 -0.588 1.00 69.56 102 VAL A O 1
ATOM 812 N N . PHE A 1 103 ? 4.856 -10.268 -0.788 1.00 73.19 103 PHE A N 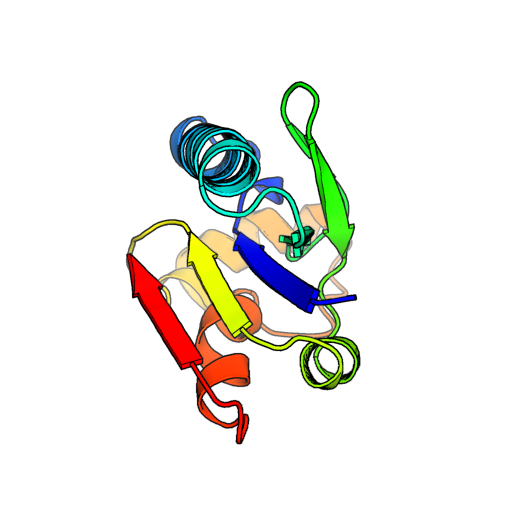1
ATOM 813 C CA . PHE A 1 103 ? 5.210 -11.521 -0.116 1.00 73.19 103 PHE A CA 1
ATOM 814 C C . PHE A 1 103 ? 5.593 -11.337 1.346 1.00 73.19 103 PHE A C 1
ATOM 816 O O . PHE A 1 103 ? 5.210 -12.170 2.165 1.00 73.19 103 PHE A O 1
ATOM 823 N N . ASN A 1 104 ? 6.217 -10.224 1.739 1.00 73.81 104 ASN A N 1
ATOM 824 C CA . ASN A 1 104 ? 6.731 -10.103 3.109 1.00 73.81 104 ASN A CA 1
ATOM 825 C C . ASN A 1 104 ? 5.622 -10.029 4.168 1.00 73.81 104 ASN A C 1
ATOM 827 O O . ASN A 1 104 ? 5.829 -10.413 5.318 1.00 73.81 104 ASN A O 1
ATOM 831 N N . TRP A 1 105 ? 4.416 -9.585 3.804 1.00 66.50 105 TRP A N 1
ATOM 832 C CA . TRP A 1 105 ? 3.284 -9.591 4.733 1.00 66.50 105 TRP A CA 1
ATOM 833 C C . TRP A 1 105 ? 2.713 -11.001 4.978 1.00 66.50 105 TRP A C 1
ATOM 835 O O . TRP A 1 105 ? 2.021 -11.215 5.980 1.00 66.50 105 TRP A O 1
ATOM 845 N N . MET A 1 106 ? 3.029 -11.996 4.136 1.00 71.12 106 MET A N 1
ATOM 846 C CA . MET A 1 106 ? 2.594 -13.391 4.313 1.00 71.12 106 MET A CA 1
ATOM 847 C C . MET A 1 106 ? 3.226 -14.059 5.537 1.00 71.12 106 MET A C 1
ATOM 849 O O . MET A 1 106 ? 2.561 -14.878 6.175 1.00 71.12 106 MET A O 1
ATOM 853 N N . ASP A 1 107 ? 4.413 -13.623 5.950 1.00 76.19 107 ASP A N 1
ATOM 854 C CA . ASP A 1 107 ? 5.120 -14.180 7.110 1.00 76.19 107 ASP A CA 1
ATOM 855 C C . ASP A 1 107 ? 4.745 -13.503 8.440 1.00 76.19 107 ASP A C 1
ATOM 857 O O . ASP A 1 107 ? 5.091 -13.980 9.522 1.00 76.19 107 ASP A O 1
ATOM 861 N N . LEU A 1 108 ? 3.988 -12.401 8.396 1.00 74.56 108 LEU A N 1
ATOM 862 C CA . LEU A 1 108 ? 3.573 -11.682 9.602 1.00 74.56 108 LEU A CA 1
ATOM 863 C C . LEU A 1 108 ? 2.492 -12.441 10.384 1.00 74.56 108 LEU A C 1
ATOM 865 O O . LEU A 1 108 ? 1.478 -12.848 9.823 1.00 74.56 108 LEU A O 1
ATOM 869 N N . ASN A 1 109 ? 2.631 -12.561 11.704 1.00 77.12 109 ASN A N 1
ATOM 870 C CA . ASN A 1 109 ? 1.585 -13.137 12.557 1.00 77.12 109 ASN A CA 1
ATOM 871 C C . ASN A 1 109 ? 0.536 -12.076 12.950 1.00 77.12 109 ASN A C 1
ATOM 873 O O . ASN A 1 109 ? 0.469 -11.658 14.106 1.00 77.12 109 ASN A O 1
ATOM 877 N N . ILE A 1 110 ? -0.235 -11.598 11.968 1.00 74.81 110 ILE A N 1
ATOM 878 C CA . ILE A 1 110 ? -1.267 -10.561 12.143 1.00 74.81 110 ILE A CA 1
ATOM 879 C C . ILE A 1 110 ? -2.692 -11.128 12.011 1.00 74.81 110 ILE A C 1
ATOM 881 O O . ILE A 1 110 ? -2.885 -12.112 11.292 1.00 74.81 110 ILE A O 1
ATOM 885 N N . PRO A 1 111 ? -3.703 -10.519 12.669 1.00 55.06 111 PRO A N 1
ATOM 886 C CA . PRO A 1 111 ? -5.036 -11.115 12.807 1.00 55.06 111 PRO A CA 1
ATOM 887 C C . PRO A 1 111 ? -5.822 -11.295 11.500 1.00 55.06 111 PRO A C 1
ATOM 889 O O . PRO A 1 111 ? -6.681 -12.173 11.436 1.00 55.06 111 PRO A O 1
ATOM 892 N N . PHE A 1 112 ? -5.578 -10.471 10.474 1.00 66.94 112 PHE A N 1
ATOM 893 C CA . PHE A 1 112 ? -6.300 -10.551 9.202 1.00 66.94 112 PHE A CA 1
ATOM 894 C C . PHE A 1 112 ? -5.439 -10.134 8.006 1.00 66.94 112 PHE A C 1
ATOM 896 O O . PHE A 1 112 ? -4.665 -9.178 8.077 1.00 66.94 112 PHE A O 1
ATOM 903 N N . LYS A 1 113 ? -5.621 -10.868 6.905 1.00 64.06 113 LYS A N 1
ATOM 904 C CA . LYS A 1 113 ? -4.843 -10.815 5.668 1.00 64.06 113 LYS A CA 1
ATOM 905 C C . LYS A 1 113 ? -5.784 -10.982 4.476 1.00 64.06 113 LYS A C 1
ATOM 907 O O . LYS A 1 113 ? -6.530 -11.958 4.445 1.00 64.06 113 LYS A O 1
ATOM 912 N N . ALA A 1 114 ? -5.759 -10.062 3.513 1.00 62.69 114 ALA A N 1
ATOM 913 C CA . ALA A 1 114 ? -6.563 -10.168 2.293 1.00 62.69 114 ALA A CA 1
ATOM 914 C C . ALA A 1 114 ? -5.815 -9.641 1.060 1.00 62.69 114 ALA A C 1
ATOM 916 O O . ALA A 1 114 ? -5.138 -8.615 1.133 1.00 62.69 114 ALA A O 1
ATOM 917 N N . TRP A 1 115 ? -5.988 -10.346 -0.060 1.00 57.38 115 TRP A N 1
ATOM 918 C CA . TRP A 1 115 ? -5.539 -9.975 -1.402 1.00 57.38 115 TRP A CA 1
ATOM 919 C C . TRP A 1 115 ? -6.765 -9.994 -2.325 1.00 57.38 115 TRP A C 1
ATOM 921 O O . TRP A 1 115 ? -7.530 -10.9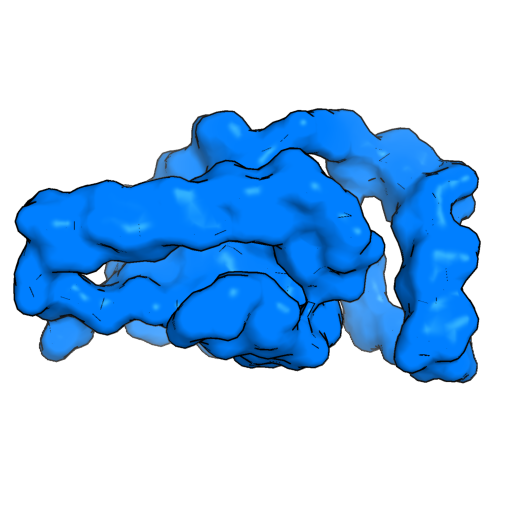63 -2.288 1.00 57.38 115 TRP A O 1
ATOM 931 N N . PHE A 1 116 ? -6.974 -8.913 -3.078 1.00 57.38 116 PHE A N 1
ATOM 932 C CA . PHE A 1 116 ? -8.059 -8.752 -4.048 1.00 57.38 116 PHE A CA 1
ATOM 933 C C . PHE A 1 116 ? -7.518 -8.575 -5.459 1.00 57.38 116 PHE A C 1
ATOM 935 O O . PHE A 1 116 ? -6.597 -7.741 -5.608 1.00 57.38 116 PHE A O 1
#

Sequence (116 aa):
MKKLAMLTFADIDNYGDTFFPYVFVEEMKKRLPGYTIDVLANQACNFGPVTCEKYNLEQLTQYDAVVLAGGEVVHDFDVGVWNSIYYPMTKGNLDFAPSDIVFNWMDLNIPFKAWF

pLDDT: mean 80.97, std 12.08, range [50.72, 95.5]